Protein AF-A0A098ECX7-F1 (afdb_monomer_lite)

pLDDT: mean 76.87, std 15.99, range [27.94, 91.38]

Radius of gyration: 13.59 Å; chains: 1; bounding box: 35×40×31 Å

Secondary structure (DSSP, 8-state):
------EEEEEEE---SSSTTGGG-EETTEEHHHHHHHHHHHHS-EEEEE-HHHHHHHHHHHT--STTEEE-SS--HHHHHHHHHHTSTT--EEEE---S----

Foldseek 3Di:
DDPDDLEEEEEEEEADPVDGPQQQDDDPNDRLVCVVVVVRVVPHHYAYEYAPVNQVVVCVVVVDPDPSYHHPPPCPPDVSSVVSVVPPDRHDHYDYDYRPDPPD

InterPro domains:
  IPR029044 Nucleotide-diphospho-sugar transferases [SSF53448] (9-90)

Stru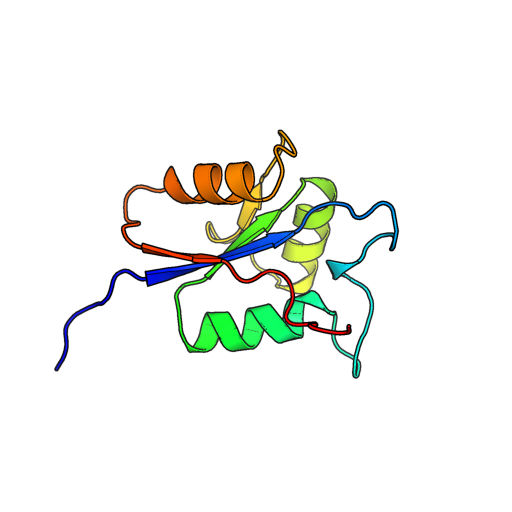cture (mmCIF, N/CA/C/O backbone):
data_AF-A0A098ECX7-F1
#
_entry.id   AF-A0A098ECX7-F1
#
loop_
_atom_site.group_PDB
_atom_site.id
_atom_site.type_symbol
_atom_site.label_atom_id
_atom_site.label_alt_id
_atom_site.label_comp_id
_atom_site.label_asym_id
_atom_site.label_entity_id
_atom_site.label_seq_id
_atom_site.pdbx_PDB_ins_code
_atom_site.Cartn_x
_atom_site.Cartn_y
_atom_site.Cartn_z
_atom_site.occupancy
_atom_site.B_iso_or_equiv
_atom_site.auth_seq_id
_atom_site.auth_comp_id
_atom_site.auth_asym_id
_atom_site.auth_atom_id
_atom_site.pdbx_PDB_model_num
ATOM 1 N N . MET A 1 1 ? 2.364 -24.427 -20.690 1.00 38.47 1 MET A N 1
ATOM 2 C CA . MET A 1 1 ? 2.819 -23.642 -19.524 1.00 38.47 1 MET A CA 1
ATOM 3 C C . MET A 1 1 ? 3.249 -22.283 -20.043 1.00 38.47 1 MET A C 1
ATOM 5 O O . MET A 1 1 ? 4.239 -22.216 -20.755 1.00 38.47 1 MET A O 1
ATOM 9 N N . ILE A 1 2 ? 2.450 -21.240 -19.819 1.00 38.06 2 ILE A N 1
ATOM 10 C CA . ILE A 1 2 ? 2.772 -19.886 -20.287 1.00 38.06 2 ILE A CA 1
ATOM 11 C C . ILE A 1 2 ? 3.667 -19.250 -19.226 1.00 38.06 2 ILE A C 1
ATOM 13 O O . ILE A 1 2 ? 3.224 -18.945 -18.122 1.00 38.06 2 ILE A O 1
ATOM 17 N N . SER A 1 3 ? 4.947 -19.117 -19.551 1.00 46.56 3 SER A N 1
ATOM 18 C CA . SER A 1 3 ? 5.937 -18.413 -18.751 1.00 46.56 3 SER A CA 1
ATOM 19 C C . SER A 1 3 ? 5.713 -16.900 -18.842 1.00 46.56 3 SER A C 1
ATOM 21 O O . SER A 1 3 ? 6.034 -16.280 -19.850 1.00 46.56 3 SER A O 1
ATOM 23 N N . ASN A 1 4 ? 5.204 -16.351 -17.738 1.00 52.69 4 ASN A N 1
ATOM 24 C CA . ASN A 1 4 ? 5.466 -15.019 -17.186 1.00 52.69 4 ASN A CA 1
ATOM 25 C C . ASN A 1 4 ? 5.048 -13.775 -18.004 1.00 52.69 4 ASN A C 1
ATOM 27 O O . ASN A 1 4 ? 5.859 -13.223 -18.751 1.00 52.69 4 ASN A O 1
ATOM 31 N N . PRO A 1 5 ? 3.859 -13.195 -17.756 1.00 51.09 5 PRO A N 1
ATOM 32 C CA . PRO A 1 5 ? 3.694 -11.765 -17.930 1.00 51.09 5 PRO A CA 1
ATOM 33 C C . PRO A 1 5 ? 4.199 -11.073 -16.649 1.00 51.09 5 PRO A C 1
ATOM 35 O O . PRO A 1 5 ? 3.651 -11.257 -15.567 1.00 51.09 5 PRO A O 1
ATOM 38 N N . THR A 1 6 ? 5.272 -10.286 -16.769 1.00 69.94 6 THR A N 1
ATOM 39 C CA . THR A 1 6 ? 5.915 -9.484 -15.701 1.00 69.94 6 THR A CA 1
ATOM 40 C C . THR A 1 6 ? 5.045 -8.270 -15.324 1.00 69.94 6 THR A C 1
ATOM 42 O O . THR A 1 6 ? 5.483 -7.119 -15.360 1.00 69.94 6 THR A O 1
ATOM 45 N N . ILE A 1 7 ? 3.760 -8.518 -15.067 1.00 75.00 7 ILE A N 1
ATOM 46 C CA . ILE A 1 7 ? 2.760 -7.501 -14.761 1.00 75.00 7 ILE A CA 1
ATOM 47 C C . ILE A 1 7 ? 2.668 -7.375 -13.252 1.00 75.00 7 ILE A C 1
ATOM 49 O O . ILE A 1 7 ? 2.354 -8.338 -12.555 1.00 75.00 7 ILE A O 1
ATOM 53 N N . PHE A 1 8 ? 2.912 -6.166 -12.771 1.00 81.19 8 PHE A N 1
ATOM 54 C CA . PHE A 1 8 ? 2.789 -5.830 -11.366 1.00 81.19 8 PHE A CA 1
ATOM 55 C C . PHE A 1 8 ? 1.611 -4.886 -11.171 1.00 81.19 8 PHE A C 1
ATOM 57 O O . PHE A 1 8 ? 1.415 -3.931 -11.932 1.00 81.19 8 PHE A O 1
ATOM 64 N N . ALA A 1 9 ? 0.830 -5.127 -10.128 1.00 85.25 9 ALA A N 1
ATOM 65 C CA . ALA A 1 9 ? -0.192 -4.185 -9.713 1.00 85.25 9 ALA A CA 1
ATOM 66 C C . ALA A 1 9 ? 0.450 -3.085 -8.863 1.00 85.25 9 ALA A C 1
ATOM 68 O O . ALA A 1 9 ? 1.231 -3.372 -7.957 1.00 85.25 9 ALA A O 1
ATOM 69 N N . ILE A 1 10 ? 0.109 -1.825 -9.132 1.00 86.50 10 ILE A N 1
ATOM 70 C CA . ILE A 1 10 ? 0.433 -0.716 -8.233 1.00 86.50 10 ILE A CA 1
ATOM 71 C C . ILE A 1 10 ? -0.853 -0.184 -7.633 1.00 86.50 10 ILE A C 1
ATOM 73 O O . ILE A 1 10 ? -1.775 0.224 -8.348 1.00 86.50 10 ILE A O 1
ATOM 77 N N . MET A 1 11 ? -0.858 -0.096 -6.309 1.00 88.94 11 MET A N 1
ATOM 78 C CA . MET A 1 11 ? -1.918 0.536 -5.549 1.00 88.94 11 MET A CA 1
ATOM 79 C C . MET A 1 11 ? -1.369 1.778 -4.831 1.00 88.94 11 MET A C 1
ATOM 81 O O . MET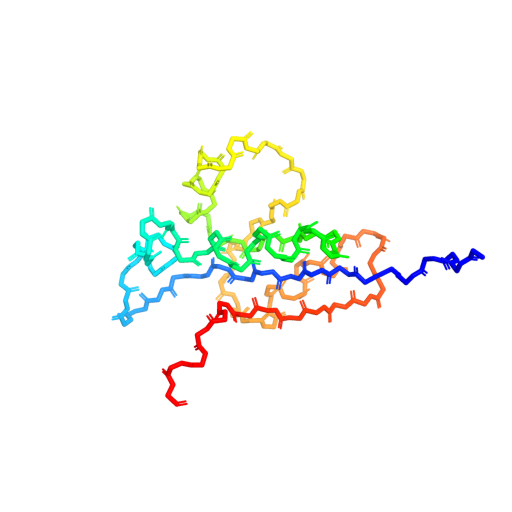 A 1 11 ? -0.738 1.666 -3.777 1.00 88.94 11 MET A O 1
ATOM 85 N N . PRO A 1 12 ? -1.574 2.984 -5.389 1.00 87.94 12 PRO A N 1
ATOM 86 C CA . PRO A 1 12 ? -1.149 4.218 -4.745 1.00 87.94 12 PRO A CA 1
ATOM 87 C C . PRO A 1 12 ? -2.102 4.609 -3.613 1.00 87.94 12 PRO A C 1
ATOM 89 O O . PRO A 1 12 ? -3.329 4.608 -3.757 1.00 87.94 12 PRO A O 1
ATOM 92 N N . MET A 1 13 ? -1.529 5.021 -2.490 1.00 87.06 13 MET A N 1
ATOM 93 C CA . MET A 1 13 ? -2.228 5.364 -1.261 1.00 87.06 13 MET A CA 1
ATOM 94 C C . MET A 1 13 ? -1.731 6.714 -0.747 1.00 87.06 13 MET A C 1
ATOM 96 O O . MET A 1 13 ? -0.757 6.822 -0.005 1.00 87.06 13 MET A O 1
ATOM 100 N N . GLY A 1 14 ? -2.418 7.766 -1.188 1.00 79.56 14 GLY A N 1
ATOM 101 C CA . GLY A 1 14 ? -2.134 9.143 -0.798 1.00 79.56 14 GLY A CA 1
ATOM 102 C C . GLY A 1 14 ? -3.105 9.686 0.247 1.00 79.56 14 GLY A C 1
ATOM 103 O O . GLY A 1 14 ? -4.146 9.091 0.546 1.00 79.56 14 GLY A O 1
ATOM 104 N N . LYS A 1 15 ? -2.791 10.883 0.744 1.00 77.19 15 LYS A N 1
ATOM 105 C CA . LYS A 1 15 ? -3.723 11.684 1.543 1.00 77.19 15 LYS A CA 1
ATOM 106 C C . LYS A 1 15 ? -4.882 12.169 0.671 1.00 77.19 15 LYS A C 1
ATOM 108 O O . LYS A 1 15 ? -4.695 12.593 -0.468 1.00 77.19 15 LYS A O 1
ATOM 113 N N . SER A 1 16 ? -6.090 12.152 1.219 1.00 75.31 16 SER A N 1
ATOM 114 C CA . SER A 1 16 ? -7.278 12.729 0.587 1.00 75.31 16 SER A CA 1
ATOM 115 C C . SER A 1 16 ? -7.750 13.912 1.423 1.00 75.31 16 SER A C 1
ATOM 117 O O . SER A 1 16 ? -7.987 13.764 2.616 1.00 75.31 16 SER A O 1
ATOM 119 N N . LYS A 1 17 ? -7.910 15.086 0.795 1.00 78.88 17 LYS A N 1
ATOM 120 C CA . LYS A 1 17 ? -8.464 16.279 1.464 1.00 78.88 17 LYS A CA 1
ATOM 121 C C . LYS A 1 17 ? -9.975 16.185 1.705 1.00 78.88 17 LYS A C 1
ATOM 123 O O . LYS A 1 17 ? -10.497 16.878 2.561 1.00 78.88 17 LYS A O 1
ATOM 128 N N . ARG A 1 18 ? -10.676 15.357 0.920 1.00 82.44 18 ARG A N 1
ATOM 129 C CA . ARG A 1 18 ? -12.144 15.209 0.976 1.00 82.44 18 ARG A CA 1
ATOM 130 C C . ARG A 1 18 ? -12.602 14.155 1.977 1.00 82.44 18 ARG A C 1
ATOM 132 O O . ARG A 1 18 ? -13.702 14.241 2.495 1.00 82.44 18 ARG A O 1
ATOM 139 N N . ILE A 1 19 ? -11.773 13.138 2.186 1.00 79.38 19 ILE A N 1
ATOM 140 C CA . ILE A 1 19 ? -12.029 12.043 3.122 1.00 79.38 19 ILE A CA 1
ATOM 141 C C . ILE A 1 19 ? -10.718 11.818 3.848 1.00 79.38 19 ILE A C 1
ATOM 143 O O . ILE A 1 19 ? -9.775 11.279 3.260 1.00 79.38 19 ILE A O 1
ATOM 147 N N . GLU A 1 20 ? -10.657 12.269 5.091 1.00 80.19 20 GLU A N 1
ATOM 148 C CA . GLU A 1 20 ? -9.498 12.051 5.938 1.00 80.19 20 GLU A CA 1
ATOM 149 C C . GLU A 1 20 ? -9.237 10.547 6.073 1.00 80.19 20 GLU A C 1
ATOM 151 O O . GLU A 1 20 ? -10.170 9.753 6.190 1.00 80.19 20 GLU A O 1
ATOM 156 N N . ASN A 1 21 ? -7.968 10.135 6.005 1.00 82.75 21 ASN A N 1
ATOM 157 C CA . ASN A 1 21 ? -7.583 8.735 6.190 1.00 82.75 21 ASN A CA 1
ATOM 158 C C . ASN A 1 21 ? -8.345 7.737 5.289 1.00 82.75 21 ASN A C 1
ATOM 160 O O . ASN A 1 21 ? -8.525 6.582 5.672 1.00 82.75 21 ASN A O 1
ATOM 164 N N . LYS A 1 22 ? -8.745 8.155 4.071 1.00 85.38 22 LYS A N 1
ATOM 165 C CA . LYS A 1 22 ? -9.525 7.354 3.100 1.00 85.38 22 LYS A CA 1
ATOM 166 C C . LYS A 1 22 ? -9.132 5.865 3.001 1.00 85.38 22 LYS A C 1
ATOM 168 O O . LYS A 1 22 ? -10.051 5.047 3.001 1.00 85.38 22 LYS A O 1
ATOM 173 N N . PRO A 1 23 ? -7.840 5.479 2.919 1.00 87.56 23 PRO A N 1
ATOM 174 C CA . PRO A 1 23 ? -7.450 4.065 2.838 1.00 87.56 23 PRO A CA 1
ATOM 175 C C . PRO A 1 23 ? -7.999 3.214 3.993 1.00 87.56 23 PRO A C 1
ATOM 177 O O . PRO A 1 23 ? -8.323 2.043 3.811 1.00 87.56 23 PRO A O 1
ATOM 180 N N . PHE A 1 24 ? -8.136 3.827 5.169 1.00 90.38 24 PHE A N 1
ATOM 181 C CA . PHE A 1 24 ? -8.478 3.196 6.440 1.00 90.38 24 PHE A CA 1
ATOM 182 C C . PHE A 1 24 ? -9.946 3.368 6.838 1.00 90.38 24 PHE A C 1
ATOM 184 O O . PHE A 1 24 ? -10.329 2.984 7.943 1.00 90.38 24 PHE A O 1
ATOM 191 N N . VAL A 1 25 ? -10.783 3.938 5.971 1.00 90.06 25 VAL A N 1
ATOM 192 C CA . VAL A 1 25 ? -12.234 3.910 6.182 1.00 90.06 25 VAL A CA 1
ATOM 193 C C . VAL A 1 25 ? -12.699 2.460 6.086 1.00 90.06 25 VAL A C 1
ATOM 195 O O . VAL A 1 25 ? -12.249 1.724 5.208 1.00 90.06 25 VAL A O 1
ATOM 198 N N . LYS A 1 26 ? -13.574 2.027 6.998 1.00 89.31 26 LYS A N 1
ATOM 199 C CA . LYS A 1 26 ? -14.126 0.671 6.959 1.00 89.31 26 LYS A CA 1
ATOM 200 C C . LYS A 1 26 ? -15.308 0.603 5.993 1.00 89.31 26 LYS A C 1
ATOM 202 O O . LYS A 1 26 ? -16.239 1.393 6.099 1.00 89.31 26 LYS A O 1
ATOM 207 N N . PHE A 1 27 ? -15.280 -0.370 5.093 1.00 85.44 27 PHE A N 1
ATOM 208 C CA . PHE A 1 27 ? -16.388 -0.752 4.228 1.00 85.44 27 PHE A CA 1
ATOM 209 C C . PHE A 1 27 ? -16.564 -2.266 4.326 1.00 85.44 27 PHE A C 1
ATOM 211 O O . PHE A 1 27 ? -15.590 -3.006 4.186 1.00 85.44 27 PHE A O 1
ATOM 218 N N . ASN A 1 28 ? -17.785 -2.717 4.620 1.00 87.50 28 ASN A N 1
ATOM 219 C CA . ASN A 1 28 ? -18.086 -4.127 4.883 1.00 87.50 28 ASN A CA 1
ATOM 220 C C . ASN A 1 28 ? -17.108 -4.770 5.895 1.00 87.50 28 ASN A C 1
ATOM 222 O O . ASN A 1 28 ? -16.481 -5.790 5.626 1.00 87.50 28 ASN A O 1
ATOM 226 N N . TYR A 1 29 ? -16.917 -4.108 7.043 1.00 89.00 29 TYR A N 1
ATOM 227 C CA . TYR A 1 29 ? -16.027 -4.523 8.143 1.00 89.00 29 TYR A CA 1
ATOM 228 C C . TYR A 1 29 ? -14.517 -4.575 7.834 1.00 89.00 29 TYR A C 1
ATOM 230 O O . TYR A 1 29 ? -13.724 -4.729 8.764 1.00 89.00 29 TYR A O 1
ATOM 238 N N . LYS A 1 30 ? -14.093 -4.354 6.584 1.00 89.50 30 LYS A N 1
ATOM 239 C CA . LYS A 1 30 ? -12.684 -4.303 6.164 1.00 89.50 30 LYS A CA 1
ATOM 240 C C . LYS A 1 30 ? -12.228 -2.877 5.878 1.00 89.50 30 LYS A C 1
ATOM 242 O O . LYS A 1 30 ? -13.030 -2.022 5.513 1.00 89.50 30 LYS A O 1
ATOM 247 N N . PHE A 1 31 ? -10.930 -2.604 6.013 1.00 91.38 31 PHE A N 1
ATOM 248 C CA . PHE A 1 31 ? -10.373 -1.339 5.531 1.00 91.38 31 PHE A CA 1
ATOM 249 C C . PHE A 1 31 ? -10.534 -1.231 4.017 1.00 91.38 31 PHE A C 1
ATOM 251 O O . PHE A 1 31 ? -10.352 -2.211 3.298 1.00 91.38 31 PHE A O 1
ATOM 258 N N . LEU A 1 32 ? -10.856 -0.037 3.525 1.00 89.25 32 LEU A N 1
ATOM 259 C CA . LEU A 1 32 ? -11.169 0.182 2.119 1.00 89.25 32 LEU A CA 1
ATOM 260 C C . LEU A 1 32 ? -10.048 -0.315 1.197 1.00 89.25 32 LEU A C 1
ATOM 262 O O . LEU A 1 32 ? -10.338 -0.945 0.182 1.00 89.25 32 LEU A O 1
ATOM 266 N N . PHE A 1 33 ? -8.783 -0.083 1.563 1.00 89.25 33 PHE A N 1
ATOM 267 C CA . PHE A 1 33 ? -7.644 -0.541 0.764 1.00 89.25 33 PHE A CA 1
ATOM 268 C C . PHE A 1 33 ? -7.528 -2.072 0.685 1.00 89.25 33 PHE A C 1
ATOM 270 O O . PHE A 1 33 ? -7.125 -2.587 -0.354 1.00 89.25 33 PHE A O 1
ATOM 277 N N . MET A 1 34 ? -7.934 -2.800 1.732 1.00 90.44 34 MET A N 1
ATOM 278 C CA . MET A 1 34 ? -7.827 -4.264 1.783 1.00 90.44 34 MET A CA 1
ATOM 279 C C . MET A 1 34 ? -8.671 -4.934 0.704 1.00 90.44 34 MET A C 1
ATOM 281 O O . MET A 1 34 ? -8.216 -5.890 0.093 1.00 90.44 34 MET A O 1
ATOM 285 N N . ASN A 1 35 ? -9.855 -4.388 0.408 1.00 87.69 35 ASN A N 1
ATOM 286 C CA . ASN A 1 35 ? -10.731 -4.940 -0.628 1.00 87.69 35 ASN A CA 1
ATOM 287 C C . ASN A 1 35 ? -10.047 -4.976 -2.006 1.00 87.69 35 ASN A C 1
ATOM 289 O O . ASN A 1 35 ? -10.233 -5.924 -2.757 1.00 87.69 35 ASN A O 1
ATOM 293 N N . GLY A 1 36 ? -9.251 -3.953 -2.337 1.00 85.69 36 GLY A N 1
ATOM 294 C CA . GLY A 1 36 ? -8.471 -3.938 -3.576 1.00 85.69 36 GLY A CA 1
ATOM 295 C C . GLY A 1 36 ? -7.184 -4.753 -3.465 1.00 85.69 36 GLY A C 1
ATOM 296 O O . GLY A 1 36 ? -6.857 -5.511 -4.370 1.00 85.69 36 GLY A O 1
ATOM 297 N N . TYR A 1 37 ? -6.462 -4.608 -2.352 1.00 88.94 37 TYR A N 1
ATOM 298 C CA . TYR A 1 37 ? -5.168 -5.257 -2.144 1.00 88.94 37 TYR A CA 1
ATOM 299 C C . TYR A 1 37 ? -5.261 -6.788 -2.138 1.00 88.94 37 TYR A C 1
ATOM 301 O O . TYR A 1 37 ? -4.442 -7.425 -2.791 1.00 88.94 37 TYR A O 1
ATOM 309 N N . GLU A 1 38 ? -6.252 -7.375 -1.458 1.00 88.56 38 GLU A N 1
ATOM 310 C CA . GLU A 1 38 ? -6.439 -8.835 -1.405 1.00 88.56 38 GLU A CA 1
ATOM 311 C C . GLU A 1 38 ? -6.644 -9.413 -2.814 1.00 88.56 38 GLU A C 1
ATOM 313 O O . GLU A 1 38 ? -5.910 -10.310 -3.220 1.00 88.56 38 GLU A O 1
ATOM 318 N N . ILE A 1 39 ? -7.545 -8.814 -3.603 1.00 88.06 39 ILE A N 1
ATOM 319 C CA . ILE A 1 39 ? -7.827 -9.239 -4.983 1.00 88.06 39 ILE A CA 1
ATOM 320 C C . ILE A 1 39 ? -6.588 -9.087 -5.871 1.00 88.06 39 ILE A C 1
ATOM 322 O O . ILE A 1 39 ? -6.245 -9.986 -6.635 1.00 88.06 39 ILE A O 1
ATOM 326 N N . LEU A 1 40 ? -5.900 -7.944 -5.794 1.00 86.06 40 LEU A N 1
ATOM 327 C CA . LEU A 1 40 ? -4.722 -7.701 -6.625 1.00 86.06 40 LEU A CA 1
ATOM 328 C C . LEU A 1 40 ? -3.594 -8.671 -6.290 1.00 86.06 40 LEU A C 1
ATOM 3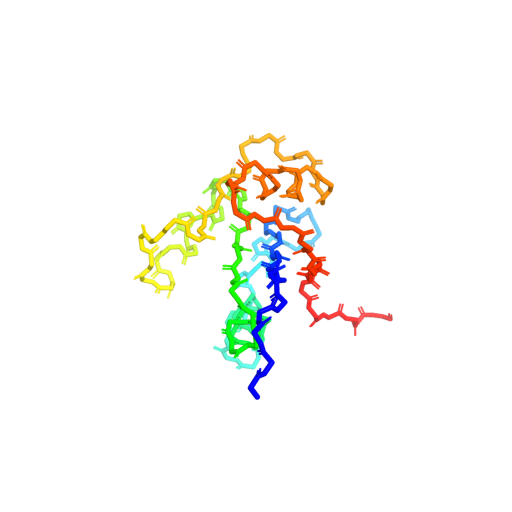30 O O . LEU A 1 40 ? -2.965 -9.175 -7.212 1.00 86.06 40 LEU A O 1
ATOM 334 N N . LYS A 1 41 ? -3.375 -8.970 -5.006 1.00 86.56 41 LYS A N 1
ATOM 335 C CA . LYS A 1 41 ? -2.329 -9.886 -4.540 1.00 86.56 41 LYS A CA 1
ATOM 336 C C . LYS A 1 41 ? -2.566 -11.334 -4.972 1.00 86.56 41 LYS A C 1
ATOM 338 O O . LYS A 1 41 ? -1.594 -12.056 -5.175 1.00 86.56 41 LYS A O 1
ATOM 343 N N . GLU A 1 42 ? -3.822 -11.754 -5.126 1.00 87.31 42 GLU A N 1
ATOM 344 C CA . GLU A 1 42 ? -4.170 -13.085 -5.648 1.00 87.31 42 GLU A CA 1
ATOM 345 C C . GLU A 1 42 ? -3.831 -13.246 -7.138 1.00 87.31 42 GLU A C 1
ATOM 347 O O . GLU A 1 42 ? -3.512 -14.348 -7.581 1.00 87.31 42 GLU A O 1
ATOM 352 N N . ILE A 1 43 ? -3.884 -12.156 -7.911 1.00 84.69 43 ILE A N 1
ATOM 353 C CA . ILE A 1 43 ? -3.744 -12.189 -9.375 1.00 84.69 43 ILE A CA 1
ATOM 354 C C . ILE A 1 43 ? -2.339 -11.755 -9.821 1.00 84.69 43 ILE A C 1
ATOM 356 O O . ILE A 1 43 ? -1.777 -12.319 -10.760 1.00 84.69 43 ILE A O 1
ATOM 360 N N . PHE A 1 44 ? -1.765 -10.748 -9.159 1.00 84.25 44 PHE A N 1
ATOM 361 C CA . PHE A 1 44 ? -0.511 -10.103 -9.535 1.00 84.25 44 PHE A CA 1
ATOM 362 C C . PHE A 1 44 ? 0.390 -9.851 -8.317 1.00 84.25 44 PHE A C 1
ATOM 364 O O . PHE A 1 44 ? -0.084 -9.468 -7.241 1.00 84.25 44 PHE A O 1
ATOM 371 N N . PRO A 1 45 ? 1.721 -9.913 -8.486 1.00 84.56 45 PRO A N 1
ATOM 372 C CA . PRO A 1 45 ? 2.628 -9.296 -7.529 1.00 84.56 45 PRO A CA 1
ATOM 373 C C . PRO A 1 45 ? 2.281 -7.804 -7.377 1.00 84.56 45 PRO A C 1
ATOM 375 O O . PRO A 1 45 ? 2.206 -7.065 -8.362 1.00 84.56 45 PRO A O 1
ATOM 378 N N . THR A 1 46 ? 2.014 -7.367 -6.146 1.00 86.12 46 THR A N 1
ATOM 379 C CA . THR A 1 46 ? 1.395 -6.061 -5.872 1.00 86.12 46 THR A CA 1
ATOM 380 C C . THR A 1 46 ? 2.321 -5.166 -5.059 1.00 86.12 46 THR A C 1
ATOM 382 O O . THR A 1 46 ? 2.770 -5.545 -3.979 1.00 86.12 46 THR A O 1
ATOM 385 N N . PHE A 1 47 ? 2.553 -3.952 -5.557 1.00 88.00 47 PHE A N 1
ATOM 386 C CA . PHE A 1 47 ? 3.250 -2.885 -4.853 1.00 88.00 47 PHE A CA 1
ATOM 387 C C . PHE A 1 47 ? 2.263 -1.860 -4.296 1.00 88.00 47 PHE A C 1
ATOM 389 O O . PHE A 1 47 ? 1.405 -1.329 -5.005 1.00 88.00 47 PHE A O 1
ATOM 396 N N . LEU A 1 48 ? 2.429 -1.536 -3.020 1.00 89.69 48 LEU A N 1
ATOM 397 C CA . LEU A 1 48 ? 1.726 -0.455 -2.348 1.00 89.69 48 LEU A CA 1
ATOM 398 C C . LEU A 1 48 ? 2.622 0.779 -2.356 1.00 89.69 48 LEU A C 1
ATOM 400 O O . LEU A 1 48 ? 3.730 0.729 -1.833 1.00 89.69 48 LEU A O 1
ATOM 404 N N . VAL A 1 49 ? 2.163 1.883 -2.940 1.00 89.62 49 VAL A N 1
ATOM 405 C CA . VAL A 1 49 ? 2.934 3.135 -2.956 1.00 89.62 49 VAL A CA 1
ATOM 406 C C . VAL A 1 49 ? 2.268 4.127 -2.019 1.00 89.62 49 VAL A C 1
ATOM 408 O O . VAL A 1 49 ? 1.176 4.611 -2.309 1.00 89.62 49 VAL A O 1
ATOM 411 N N . CYS A 1 50 ? 2.888 4.397 -0.877 1.00 88.81 50 CYS A N 1
ATOM 412 C CA . CYS A 1 50 ? 2.234 5.024 0.266 1.00 88.81 50 CYS A CA 1
ATOM 413 C C . CYS A 1 50 ? 2.880 6.354 0.622 1.00 88.81 50 CYS A C 1
ATOM 415 O O . CYS A 1 50 ? 4.096 6.431 0.760 1.00 88.81 50 CYS A O 1
ATOM 417 N N . HIS A 1 51 ? 2.074 7.373 0.913 1.00 88.38 51 HIS A N 1
ATOM 418 C CA . HIS A 1 51 ? 2.584 8.510 1.681 1.00 88.38 51 HIS A CA 1
ATOM 419 C C . HIS A 1 51 ? 3.132 8.014 3.043 1.00 88.38 51 HIS A C 1
ATOM 421 O O . HIS A 1 51 ? 2.485 7.148 3.635 1.00 88.38 51 HIS A O 1
ATOM 427 N N . PRO A 1 52 ? 4.236 8.561 3.596 1.00 85.62 52 PRO A N 1
ATOM 428 C CA . PRO A 1 52 ? 4.878 8.044 4.816 1.00 85.62 52 PRO A CA 1
ATOM 429 C C . PRO A 1 52 ? 3.936 7.810 6.008 1.00 85.62 52 PRO A C 1
ATOM 431 O O . PRO A 1 52 ? 3.951 6.760 6.637 1.00 85.62 52 PRO A O 1
ATOM 434 N N . GLU A 1 53 ? 3.036 8.753 6.285 1.00 84.19 53 GLU A N 1
ATOM 435 C CA . GLU A 1 53 ? 2.030 8.593 7.353 1.00 84.19 53 GLU A CA 1
ATOM 436 C C . GLU A 1 53 ? 1.031 7.447 7.105 1.00 84.19 53 GLU A C 1
ATOM 438 O O . GLU A 1 53 ? 0.539 6.830 8.046 1.00 84.19 53 GLU A O 1
ATOM 443 N N . VAL A 1 54 ? 0.721 7.151 5.840 1.00 87.56 54 VAL A N 1
ATOM 444 C CA . VAL A 1 54 ? -0.143 6.026 5.455 1.00 87.56 54 VAL A CA 1
ATOM 445 C C . VAL A 1 54 ? 0.646 4.718 5.530 1.00 87.56 54 VAL A C 1
ATOM 447 O O . VAL A 1 54 ? 0.108 3.703 5.959 1.00 87.56 54 VAL A O 1
ATOM 450 N N . GLU A 1 55 ? 1.923 4.743 5.149 1.00 89.75 55 GLU A N 1
ATOM 451 C CA . GLU A 1 55 ? 2.811 3.581 5.150 1.00 89.75 55 GLU A CA 1
ATOM 452 C C . GLU A 1 55 ? 2.875 2.896 6.515 1.00 89.75 55 GLU A C 1
ATOM 454 O O . GLU A 1 55 ? 2.670 1.686 6.580 1.00 89.75 55 GLU A O 1
ATOM 459 N N . ILE A 1 56 ? 3.124 3.659 7.585 1.00 89.06 56 ILE A N 1
ATOM 460 C CA . ILE A 1 56 ? 3.287 3.123 8.948 1.00 89.06 56 ILE A CA 1
ATOM 461 C C . ILE A 1 56 ? 2.084 2.250 9.311 1.00 89.06 56 ILE A C 1
ATOM 463 O O . ILE A 1 56 ? 2.220 1.067 9.619 1.00 89.06 56 ILE A O 1
ATOM 467 N N . LYS A 1 57 ? 0.884 2.807 9.151 1.00 89.69 57 LYS A N 1
ATOM 468 C CA . LYS A 1 57 ? -0.363 2.122 9.482 1.00 89.69 57 LYS A CA 1
ATOM 469 C C . LYS A 1 57 ? -0.660 0.944 8.552 1.00 89.69 57 LYS A C 1
ATOM 471 O O . LYS A 1 57 ? -1.233 -0.052 8.978 1.00 89.69 57 LYS A O 1
ATOM 476 N N . VAL A 1 58 ? -0.278 1.027 7.279 1.00 90.19 58 VAL A N 1
ATOM 477 C CA . VAL A 1 58 ? -0.419 -0.093 6.333 1.00 90.19 58 VAL A CA 1
ATOM 478 C C . VAL A 1 58 ? 0.479 -1.259 6.734 1.00 90.19 58 VAL A C 1
ATOM 480 O O . VAL A 1 58 ? 0.012 -2.396 6.724 1.00 90.19 58 VAL A O 1
ATOM 483 N N . ARG A 1 59 ? 1.732 -0.993 7.121 1.00 90.81 59 ARG A N 1
ATOM 484 C CA . ARG A 1 59 ? 2.659 -2.027 7.604 1.00 90.81 59 ARG A CA 1
ATOM 485 C C . ARG A 1 59 ? 2.125 -2.721 8.849 1.00 90.81 59 ARG A C 1
ATOM 487 O O . ARG A 1 59 ? 2.159 -3.946 8.902 1.00 90.81 59 ARG A O 1
ATOM 494 N N . GLU A 1 60 ? 1.577 -1.957 9.793 1.00 90.12 60 GLU A N 1
ATOM 495 C CA . GLU A 1 60 ? 0.922 -2.495 10.992 1.00 90.12 60 GLU A CA 1
ATOM 496 C C . GLU A 1 60 ? -0.265 -3.402 10.639 1.00 90.12 60 GLU A C 1
ATOM 498 O O . GLU A 1 60 ? -0.362 -4.517 11.143 1.00 90.12 60 GLU A O 1
ATOM 503 N N . ILE A 1 61 ? -1.153 -2.953 9.743 1.00 90.44 61 ILE A N 1
ATOM 504 C CA . ILE A 1 61 ? -2.358 -3.704 9.354 1.00 90.44 61 ILE A CA 1
ATOM 505 C C . ILE A 1 61 ? -2.007 -4.998 8.617 1.00 90.44 61 ILE A C 1
ATOM 507 O O . ILE A 1 61 ? -2.626 -6.032 8.861 1.00 90.44 61 ILE A O 1
ATOM 511 N N . LEU A 1 62 ? -1.048 -4.939 7.694 1.00 89.00 62 LEU A N 1
ATOM 512 C CA . LEU A 1 62 ? -0.645 -6.093 6.890 1.00 89.00 62 LEU A CA 1
ATOM 513 C C . LEU A 1 62 ? 0.337 -7.014 7.617 1.00 89.00 62 LEU A C 1
ATOM 515 O O . LEU A 1 62 ? 0.604 -8.109 7.125 1.00 89.00 62 LEU A O 1
ATOM 519 N N . ASN A 1 63 ? 0.879 -6.572 8.756 1.00 85.69 63 ASN A N 1
ATOM 520 C CA . ASN A 1 63 ? 2.001 -7.210 9.438 1.00 85.69 63 ASN A CA 1
ATOM 521 C C . ASN A 1 63 ? 3.162 -7.510 8.460 1.00 85.69 63 ASN A C 1
ATOM 523 O O . ASN A 1 63 ? 3.765 -8.583 8.483 1.00 85.69 63 ASN A O 1
ATOM 527 N N . GLU A 1 64 ? 3.426 -6.575 7.535 1.00 74.62 64 GLU A N 1
ATOM 528 C CA . GLU A 1 64 ? 4.325 -6.767 6.391 1.00 74.62 64 GLU A CA 1
ATOM 529 C C . GLU A 1 64 ? 5.496 -5.769 6.436 1.00 74.62 64 GLU A C 1
ATOM 531 O O . GLU A 1 64 ? 5.360 -4.576 6.158 1.00 74.62 64 GLU A O 1
ATOM 536 N N . ASN A 1 65 ? 6.695 -6.287 6.720 1.00 66.25 65 ASN A N 1
ATOM 537 C CA . ASN A 1 65 ? 7.960 -5.538 6.631 1.00 66.25 65 ASN A CA 1
ATOM 538 C C . ASN A 1 65 ? 8.642 -5.687 5.258 1.00 66.25 65 ASN A C 1
ATOM 540 O O . ASN A 1 65 ? 9.797 -5.307 5.080 1.00 66.25 65 ASN A O 1
ATOM 544 N N . GLY A 1 66 ? 7.935 -6.263 4.283 1.00 65.94 66 GLY A N 1
ATOM 545 C CA . GLY A 1 66 ? 8.456 -6.563 2.954 1.00 65.94 66 GLY A CA 1
ATOM 546 C C . GLY A 1 66 ? 8.757 -5.327 2.099 1.00 65.94 66 GLY A C 1
ATOM 547 O O . GLY A 1 66 ? 8.301 -4.209 2.361 1.00 65.94 66 GLY A O 1
ATOM 548 N N . SER A 1 67 ? 9.499 -5.564 1.014 1.00 67.06 67 SER A N 1
ATOM 549 C CA . SER A 1 67 ? 9.905 -4.576 0.001 1.00 67.06 67 SER A CA 1
ATOM 550 C C . SER A 1 67 ? 8.776 -4.138 -0.947 1.00 67.06 67 SER A C 1
ATOM 552 O O . SER A 1 67 ? 9.000 -3.274 -1.801 1.00 67.06 67 SER A O 1
ATOM 554 N N . ASN A 1 68 ? 7.580 -4.711 -0.778 1.00 83.69 68 ASN A N 1
ATOM 555 C CA . ASN A 1 68 ? 6.383 -4.458 -1.582 1.00 83.69 68 ASN A CA 1
ATOM 556 C C . ASN A 1 68 ? 5.698 -3.127 -1.245 1.00 83.69 68 ASN A C 1
ATOM 558 O O . ASN A 1 68 ? 4.841 -2.664 -1.992 1.00 83.69 68 ASN A O 1
ATOM 562 N N . ILE A 1 69 ? 6.080 -2.495 -0.134 1.00 88.94 69 ILE A N 1
ATOM 563 C CA . ILE A 1 69 ? 5.581 -1.183 0.267 1.00 88.94 69 ILE A CA 1
ATOM 564 C C . ILE A 1 69 ? 6.666 -0.145 -0.024 1.00 88.94 69 ILE A C 1
ATOM 566 O O . ILE A 1 69 ? 7.778 -0.228 0.503 1.00 88.94 69 ILE A O 1
ATOM 570 N N . ILE A 1 70 ? 6.336 0.813 -0.885 1.00 88.94 70 ILE A N 1
ATOM 571 C CA . ILE A 1 70 ? 7.223 1.857 -1.390 1.00 88.94 70 ILE A CA 1
ATOM 572 C C . ILE A 1 70 ? 6.772 3.206 -0.811 1.00 88.94 70 ILE A C 1
ATOM 574 O O . ILE A 1 70 ? 5.633 3.613 -1.055 1.00 88.94 70 ILE A O 1
ATOM 578 N N . PRO A 1 71 ? 7.639 3.929 -0.087 1.00 87.44 71 PRO A N 1
ATOM 579 C CA . PRO A 1 71 ? 7.332 5.279 0.369 1.00 87.44 71 PRO A CA 1
ATOM 580 C C . PRO A 1 71 ? 7.285 6.275 -0.799 1.00 87.44 71 PRO A C 1
ATOM 582 O O . PRO A 1 71 ? 8.225 6.370 -1.589 1.00 87.44 71 PRO A O 1
ATOM 585 N N . ASP A 1 72 ? 6.222 7.073 -0.864 1.00 85.06 72 ASP A N 1
ATOM 586 C CA . ASP A 1 72 ? 6.092 8.279 -1.685 1.00 85.06 72 ASP A CA 1
ATOM 587 C C . ASP A 1 72 ? 6.241 9.522 -0.803 1.00 85.06 72 ASP A C 1
ATOM 589 O O . ASP A 1 72 ? 5.268 10.133 -0.354 1.00 85.06 72 ASP A O 1
ATOM 593 N N . THR A 1 73 ? 7.494 9.882 -0.528 1.00 78.50 73 THR A N 1
ATOM 594 C CA . THR A 1 73 ? 7.852 11.059 0.278 1.00 78.50 73 THR A CA 1
ATOM 595 C C . THR A 1 73 ? 7.585 12.383 -0.435 1.00 78.50 73 THR A C 1
ATOM 597 O O . THR A 1 73 ? 7.510 13.419 0.219 1.00 78.50 73 THR A O 1
ATOM 600 N N . LEU A 1 74 ? 7.443 12.365 -1.763 1.00 74.06 74 LEU A N 1
ATOM 601 C CA . LEU A 1 74 ? 7.310 13.568 -2.585 1.00 74.06 74 LEU A CA 1
ATOM 602 C C . LEU A 1 74 ? 5.845 13.924 -2.875 1.00 74.06 74 LEU A C 1
ATOM 604 O O . LEU A 1 74 ? 5.570 15.054 -3.270 1.00 74.06 74 LEU A O 1
ATOM 608 N N . ASN A 1 75 ? 4.906 12.990 -2.668 1.00 73.12 75 ASN A N 1
ATOM 609 C CA . ASN A 1 75 ? 3.466 13.172 -2.881 1.00 73.12 75 ASN A CA 1
ATOM 610 C C . ASN A 1 75 ? 3.145 13.784 -4.258 1.00 73.12 75 ASN A C 1
ATOM 612 O O . ASN A 1 75 ? 2.281 14.650 -4.411 1.00 73.12 75 ASN A O 1
ATOM 616 N N . ILE A 1 76 ? 3.858 13.319 -5.280 1.00 76.38 76 ILE A N 1
ATOM 617 C CA . ILE A 1 76 ? 3.824 13.831 -6.662 1.00 76.38 76 ILE A CA 1
ATOM 618 C C . ILE A 1 76 ? 2.627 13.294 -7.466 1.00 76.38 76 ILE A C 1
ATOM 620 O O . ILE A 1 76 ? 2.597 13.314 -8.698 1.00 76.38 76 ILE A O 1
ATOM 624 N N . GLY A 1 77 ? 1.603 12.822 -6.757 1.00 77.81 77 GLY A N 1
ATOM 625 C CA . GLY A 1 77 ? 0.368 12.319 -7.327 1.00 77.81 77 GLY A CA 1
ATOM 626 C C . GLY A 1 77 ? 0.503 10.947 -8.003 1.00 77.81 77 GLY A C 1
ATOM 627 O O . GLY A 1 77 ? 1.528 10.273 -7.911 1.00 77.81 77 GLY A O 1
ATOM 628 N N . PRO A 1 78 ? -0.559 10.507 -8.700 1.00 78.75 78 PRO A N 1
ATOM 629 C CA . PRO A 1 78 ? -0.656 9.171 -9.293 1.00 78.75 78 PRO A CA 1
ATOM 630 C C . PRO A 1 78 ? 0.499 8.778 -10.217 1.00 78.75 78 PRO A C 1
ATOM 632 O O . PRO A 1 78 ? 0.972 7.646 -10.162 1.00 78.75 78 PRO A O 1
ATOM 635 N N . LEU A 1 79 ? 0.954 9.712 -11.059 1.00 80.69 79 LEU A N 1
ATOM 636 C CA . LEU A 1 79 ? 2.047 9.469 -11.999 1.00 80.69 79 LEU A CA 1
ATOM 637 C C . LEU A 1 79 ? 3.378 9.293 -11.267 1.00 80.69 79 LEU A C 1
ATOM 639 O O . LEU A 1 79 ? 4.180 8.434 -11.617 1.00 80.69 79 LEU A O 1
ATOM 643 N N . GLY A 1 80 ? 3.590 10.082 -10.219 1.00 82.06 80 GLY A N 1
ATOM 644 C CA . GLY A 1 80 ? 4.768 9.972 -9.386 1.00 82.06 80 GLY A CA 1
ATOM 645 C C . GLY A 1 80 ? 4.833 8.667 -8.599 1.00 82.06 80 GLY A C 1
ATOM 646 O O . GLY A 1 80 ? 5.889 8.043 -8.533 1.00 82.06 80 GLY A O 1
ATOM 647 N N . ALA A 1 81 ? 3.689 8.186 -8.112 1.00 82.44 81 ALA A N 1
ATOM 648 C CA . ALA A 1 81 ? 3.598 6.861 -7.513 1.00 82.44 81 ALA A CA 1
ATOM 649 C C . ALA A 1 81 ? 3.957 5.746 -8.516 1.00 82.44 81 ALA A C 1
ATOM 651 O O . ALA A 1 81 ? 4.681 4.811 -8.173 1.00 82.44 81 ALA A O 1
ATOM 652 N N . LEU A 1 82 ? 3.510 5.876 -9.772 1.00 82.00 82 LEU A N 1
ATOM 653 C CA . LEU A 1 82 ? 3.884 4.957 -10.850 1.00 82.00 82 LEU A CA 1
ATOM 654 C C . LEU A 1 82 ? 5.394 4.997 -11.127 1.00 82.00 82 LEU A C 1
ATOM 656 O O . LEU A 1 82 ? 6.037 3.958 -11.236 1.00 82.00 82 LEU A O 1
ATOM 660 N N . TYR A 1 83 ? 5.970 6.198 -11.188 1.00 83.50 83 TYR A N 1
ATOM 661 C CA . TYR A 1 83 ? 7.400 6.409 -11.396 1.00 83.50 83 TYR A CA 1
ATOM 662 C C . TYR A 1 83 ? 8.257 5.806 -10.273 1.00 83.50 83 TYR A C 1
ATOM 664 O O . TYR A 1 83 ? 9.293 5.201 -10.541 1.00 83.50 83 TYR A O 1
ATOM 672 N N . LEU A 1 84 ? 7.830 5.927 -9.013 1.00 84.25 84 LEU A N 1
ATOM 673 C CA . LEU A 1 84 ? 8.531 5.321 -7.878 1.00 84.25 84 LEU A CA 1
ATOM 674 C C . LEU A 1 84 ? 8.520 3.794 -7.951 1.00 84.25 84 LEU A C 1
ATOM 676 O O . LEU A 1 84 ? 9.549 3.163 -7.715 1.00 84.25 84 LEU A O 1
ATOM 680 N N . ALA A 1 85 ? 7.389 3.204 -8.334 1.00 81.25 85 ALA A N 1
ATOM 681 C CA . ALA A 1 85 ? 7.310 1.773 -8.585 1.00 81.25 85 ALA A CA 1
ATOM 682 C C . ALA A 1 85 ? 8.192 1.344 -9.777 1.00 81.25 85 ALA A C 1
ATOM 684 O O . ALA A 1 85 ? 8.853 0.311 -9.681 1.00 81.25 85 ALA A O 1
ATOM 685 N N . ALA A 1 86 ? 8.277 2.162 -10.838 1.00 79.69 86 ALA A N 1
ATOM 686 C CA . ALA A 1 86 ? 9.122 1.963 -12.033 1.00 79.69 86 ALA A CA 1
ATOM 687 C C . ALA A 1 86 ? 10.626 1.902 -11.761 1.00 79.69 86 ALA A C 1
ATOM 689 O O . ALA A 1 86 ? 11.367 1.330 -12.553 1.00 79.69 86 ALA A O 1
ATOM 690 N N . LYS A 1 87 ? 11.098 2.440 -10.633 1.00 81.00 87 LYS A N 1
ATOM 691 C CA . LYS A 1 87 ? 12.518 2.374 -10.257 1.00 81.00 87 LYS A CA 1
ATOM 692 C C . LYS A 1 87 ? 12.974 1.008 -9.749 1.00 81.00 87 LYS A C 1
ATOM 694 O O . LYS A 1 87 ? 14.167 0.819 -9.523 1.00 81.00 87 LYS A O 1
ATOM 699 N N . LYS A 1 88 ? 12.059 0.070 -9.508 1.00 74.12 88 LYS A N 1
ATOM 700 C CA . LYS A 1 88 ? 12.414 -1.273 -9.047 1.00 74.12 88 LYS A CA 1
ATOM 701 C C . LYS A 1 88 ? 12.874 -2.118 -10.261 1.00 74.12 88 LYS A C 1
ATOM 703 O O . LYS A 1 88 ? 12.214 -2.093 -11.296 1.00 74.12 88 LYS A O 1
ATOM 708 N N . PRO A 1 89 ? 14.006 -2.840 -10.156 1.00 57.22 89 PRO A N 1
ATOM 709 C CA . PRO A 1 89 ? 14.801 -3.308 -11.304 1.00 57.22 89 PRO A CA 1
ATOM 710 C C . PRO A 1 89 ? 14.146 -4.370 -12.208 1.00 57.22 89 PRO 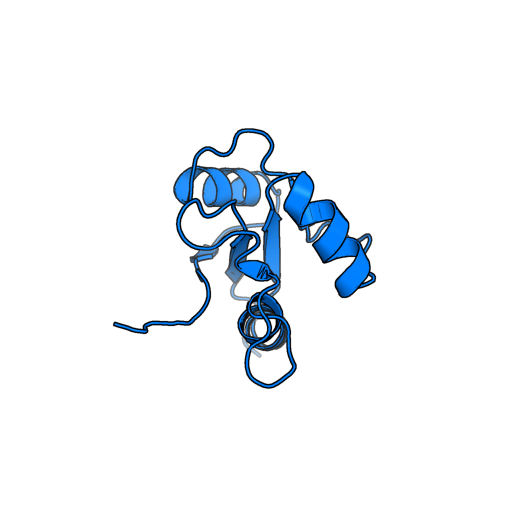A C 1
ATOM 712 O O . PRO A 1 89 ? 14.619 -4.573 -13.323 1.00 57.22 89 PRO A O 1
ATOM 715 N N . ASP A 1 90 ? 13.046 -4.998 -11.782 1.00 61.34 90 ASP A N 1
ATOM 716 C CA . ASP A 1 90 ? 12.438 -6.147 -12.477 1.00 61.34 90 ASP A CA 1
ATOM 717 C C . ASP A 1 90 ? 11.091 -5.853 -13.164 1.00 61.34 90 ASP A C 1
ATOM 719 O O . ASP A 1 90 ? 10.401 -6.772 -13.613 1.00 61.34 90 ASP A O 1
ATOM 723 N N . LEU A 1 91 ? 10.673 -4.587 -13.257 1.00 57.94 91 LEU A N 1
ATOM 724 C CA . LEU A 1 91 ? 9.311 -4.260 -13.685 1.00 57.94 91 LEU A CA 1
ATOM 725 C C . LEU A 1 91 ? 9.206 -3.800 -15.134 1.00 57.94 91 LEU A C 1
ATOM 727 O O . LEU A 1 91 ? 9.885 -2.874 -15.571 1.00 57.94 91 LEU A O 1
ATOM 731 N N . ARG A 1 92 ? 8.296 -4.447 -15.874 1.00 55.38 92 ARG A N 1
ATOM 732 C CA . ARG A 1 92 ? 8.068 -4.194 -17.305 1.00 55.38 92 ARG A CA 1
ATOM 733 C C . ARG A 1 92 ? 6.641 -3.754 -17.643 1.00 55.38 92 ARG A C 1
ATOM 735 O O . ARG A 1 92 ? 6.457 -3.131 -18.684 1.00 55.38 92 ARG A O 1
ATOM 742 N N . LEU A 1 93 ? 5.643 -4.028 -16.793 1.00 55.94 93 LEU A N 1
ATOM 743 C CA . LEU A 1 93 ? 4.257 -3.598 -17.019 1.00 55.94 93 LEU A CA 1
ATOM 744 C C . LEU A 1 93 ? 3.511 -3.304 -15.707 1.00 55.94 93 LEU A C 1
ATOM 746 O O . LEU A 1 93 ? 3.663 -4.036 -14.728 1.00 55.94 93 LEU A O 1
ATOM 750 N N . TYR A 1 94 ? 2.656 -2.275 -15.724 1.00 58.94 94 TYR A N 1
ATOM 751 C CA . TYR A 1 94 ? 1.898 -1.817 -14.560 1.00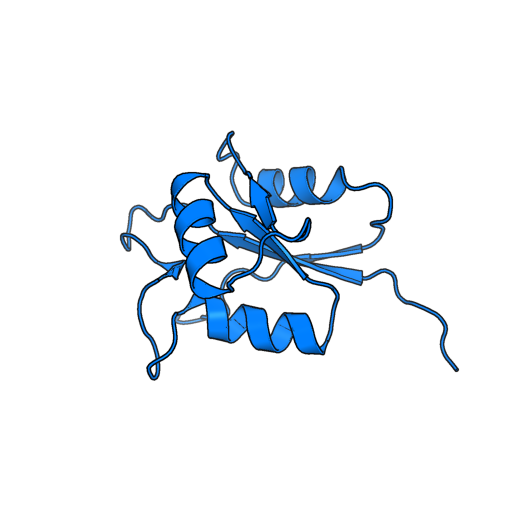 58.94 94 TYR A CA 1
ATOM 752 C C . TYR A 1 94 ? 0.394 -1.808 -14.787 1.00 58.94 94 TYR A C 1
ATOM 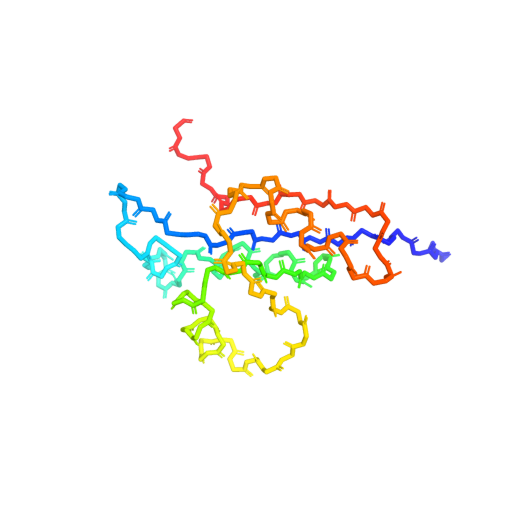754 O O . TYR A 1 94 ? -0.085 -1.204 -15.745 1.00 58.94 94 TYR A O 1
ATOM 762 N N . ILE A 1 95 ? -0.350 -2.382 -13.841 1.00 59.09 95 ILE A N 1
ATOM 763 C CA . ILE A 1 95 ? -1.786 -2.130 -13.701 1.00 59.09 95 ILE A CA 1
ATOM 764 C C . ILE A 1 95 ? -1.974 -1.119 -12.576 1.00 59.09 95 ILE A C 1
ATOM 766 O O . ILE A 1 95 ? -1.672 -1.384 -11.411 1.00 59.09 95 ILE A O 1
ATOM 770 N N . PHE A 1 96 ? -2.465 0.064 -12.940 1.00 55.94 96 PHE A N 1
ATOM 771 C CA . PHE A 1 96 ? -2.783 1.121 -11.993 1.00 55.94 96 PHE A CA 1
ATOM 772 C C . PHE A 1 96 ? -4.184 0.891 -11.429 1.00 55.94 96 PHE A C 1
ATOM 774 O O . PHE A 1 96 ? -5.180 1.099 -12.122 1.00 55.94 96 PHE A O 1
ATOM 781 N N . CYS A 1 97 ? -4.270 0.495 -10.162 1.00 58.12 97 CYS A N 1
ATOM 782 C CA . CYS A 1 97 ? -5.550 0.319 -9.492 1.00 58.12 97 CYS A CA 1
ATOM 783 C C . CYS A 1 97 ? -5.670 1.342 -8.362 1.00 58.12 97 CYS A C 1
ATOM 785 O O . CYS A 1 97 ? -5.163 1.157 -7.254 1.00 58.12 97 CYS A O 1
ATOM 787 N N . ARG A 1 98 ? -6.349 2.463 -8.633 1.00 57.91 98 ARG A N 1
ATOM 788 C CA . ARG A 1 98 ? -6.881 3.282 -7.540 1.00 57.91 98 ARG A CA 1
ATOM 789 C C . ARG A 1 98 ? -8.127 2.586 -7.032 1.00 57.91 98 ARG A C 1
ATOM 791 O O . ARG A 1 98 ? -8.990 2.304 -7.851 1.00 57.91 98 ARG A O 1
ATOM 798 N N . TYR A 1 99 ? -8.175 2.361 -5.713 1.00 52.44 99 TYR A N 1
ATOM 799 C CA . TYR A 1 99 ? -9.337 1.945 -4.919 1.00 52.44 99 TYR A CA 1
ATOM 800 C C . TYR A 1 99 ? -10.573 1.758 -5.779 1.00 52.44 99 TYR A C 1
ATOM 802 O O . TYR A 1 99 ? -11.193 2.760 -6.141 1.00 52.44 99 TYR A O 1
ATOM 810 N N . ALA A 1 100 ? -10.870 0.510 -6.130 1.00 39.50 100 ALA A N 1
ATOM 811 C CA . ALA A 1 100 ? -12.087 0.136 -6.819 1.00 39.50 100 ALA A CA 1
ATOM 812 C C . ALA A 1 100 ? -13.297 0.612 -6.004 1.00 39.50 100 ALA A C 1
ATOM 814 O O . ALA A 1 100 ? -13.813 -0.087 -5.144 1.00 39.50 100 ALA A O 1
ATOM 815 N N . ILE A 1 101 ? -13.673 1.858 -6.259 1.00 36.00 101 ILE A N 1
ATOM 816 C CA . ILE A 1 101 ? -14.948 2.504 -6.040 1.00 36.00 101 ILE A CA 1
ATOM 817 C C . ILE A 1 101 ? -15.040 3.487 -7.215 1.00 36.00 101 ILE A C 1
ATOM 819 O O . ILE A 1 101 ? -14.695 4.666 -7.119 1.00 36.00 101 ILE A O 1
ATOM 823 N N . CYS A 1 102 ? -15.479 2.963 -8.360 1.00 29.61 102 CYS A N 1
ATOM 824 C CA . CYS A 1 102 ? -16.483 3.679 -9.131 1.00 29.61 102 CYS A CA 1
ATOM 825 C C . CYS A 1 102 ? -17.739 3.730 -8.243 1.00 29.61 102 CYS A C 1
ATOM 827 O O . CYS A 1 102 ? -18.568 2.833 -8.272 1.00 29.61 102 CYS A O 1
ATOM 829 N N . LEU A 1 103 ? -17.815 4.722 -7.361 1.00 27.94 103 LEU A N 1
ATOM 830 C CA . LEU A 1 103 ? -19.080 5.305 -6.920 1.00 27.94 103 LEU A CA 1
ATOM 831 C C . LEU A 1 103 ? -18.960 6.755 -7.355 1.00 27.94 103 LEU A C 1
ATOM 833 O O . LEU A 1 103 ? -18.445 7.574 -6.598 1.00 27.94 103 LEU A O 1
ATOM 837 N N . PHE A 1 104 ? -19.154 6.981 -8.649 1.00 29.80 104 PHE A N 1
ATOM 838 C CA . PHE A 1 104 ? -20.236 7.772 -9.232 1.00 29.80 104 PHE A CA 1
ATOM 839 C C . PHE A 1 104 ? -20.312 7.423 -10.719 1.00 29.80 104 PHE A C 1
ATOM 841 O O . PHE A 1 104 ? -19.228 7.251 -11.324 1.00 29.80 104 PHE A O 1
#

Organism: NCBI:txid717931

Sequence (104 aa):
MISNPTIFAIMPMGKSKRIENKPFVKFNYKFLFMNGYEILKEIFPTFLVCHPEVEIKVREILNENGSNIIPDTLNIGPLGALYLAAKKPDLRLYIFCRYAICLF